Protein AF-A0A6C8YED7-F1 (afdb_monomer_lite)

Sequence (128 aa):
MSNVLITNKLTPESLTASFNPDNNVLFLNVNKSGIGDNTELGRIYLRSDGVKCSVVDTSYYKNAGVCAYSLQNTTVTATCPDTNLAIHYVKSTENEQQNDALMGIITGSWGRVNIDTTCAITVTIPYE

pLDDT: mean 84.47, std 16.22, range [37.53, 97.31]

Organism: NCBI:txid59202

Structure (mmCIF, N/CA/C/O backbone):
data_AF-A0A6C8YED7-F1
#
_entry.id   AF-A0A6C8YED7-F1
#
loop_
_atom_site.group_PDB
_atom_site.id
_atom_site.type_symbol
_atom_site.label_atom_id
_atom_site.label_alt_id
_atom_site.label_comp_id
_atom_site.label_asym_id
_atom_site.label_entity_id
_atom_site.label_seq_id
_atom_site.pdbx_PDB_ins_code
_atom_site.Cartn_x
_atom_site.Cartn_y
_atom_site.Cartn_z
_atom_site.occupancy
_atom_site.B_iso_or_equiv
_atom_site.auth_seq_id
_atom_site.auth_comp_id
_atom_site.auth_asym_id
_atom_site.auth_atom_id
_atom_site.pdbx_PDB_model_num
ATOM 1 N N . MET A 1 1 ? 21.068 -24.452 -44.597 1.00 40.91 1 MET A N 1
ATOM 2 C CA . MET A 1 1 ? 20.696 -23.245 -43.832 1.00 40.91 1 MET A CA 1
ATOM 3 C C . MET A 1 1 ? 19.830 -23.715 -42.680 1.00 40.91 1 MET A C 1
ATOM 5 O O . MET A 1 1 ? 18.754 -24.236 -42.939 1.00 40.91 1 MET A O 1
ATOM 9 N N . SER A 1 2 ? 20.341 -23.679 -41.451 1.00 41.88 2 SER A N 1
ATOM 10 C CA . SER A 1 2 ? 19.588 -24.135 -40.279 1.00 41.88 2 SER A CA 1
ATOM 11 C C . SER A 1 2 ? 18.685 -23.009 -39.790 1.00 41.88 2 SER A C 1
ATOM 13 O O . SER A 1 2 ? 19.169 -21.911 -39.525 1.00 41.88 2 SER A O 1
ATOM 15 N N . ASN A 1 3 ? 17.386 -23.284 -39.683 1.00 43.69 3 ASN A N 1
ATOM 16 C CA . ASN A 1 3 ? 16.428 -22.376 -39.063 1.00 43.69 3 ASN A CA 1
ATOM 17 C C . ASN A 1 3 ? 16.749 -22.266 -37.569 1.00 43.69 3 ASN A C 1
ATOM 19 O O . ASN A 1 3 ? 16.632 -23.243 -36.831 1.00 43.69 3 ASN A O 1
ATOM 23 N N . VAL A 1 4 ? 17.164 -21.079 -37.131 1.00 47.06 4 VAL A N 1
ATOM 24 C CA . VAL A 1 4 ? 17.271 -20.748 -35.709 1.00 47.06 4 VAL A CA 1
ATOM 25 C C . VAL A 1 4 ? 15.857 -20.468 -35.211 1.00 47.06 4 VAL A C 1
ATOM 27 O O . VAL A 1 4 ? 15.272 -19.434 -35.524 1.00 47.06 4 VAL A O 1
ATOM 30 N N . LEU A 1 5 ? 15.288 -21.411 -34.462 1.00 39.25 5 LEU A N 1
ATOM 31 C CA . LEU A 1 5 ? 14.074 -21.170 -33.691 1.00 39.25 5 LEU A CA 1
ATOM 32 C C . LEU A 1 5 ? 14.460 -20.341 -32.459 1.00 39.25 5 LEU A C 1
ATOM 34 O O . LEU A 1 5 ? 15.050 -20.863 -31.516 1.00 39.25 5 LEU A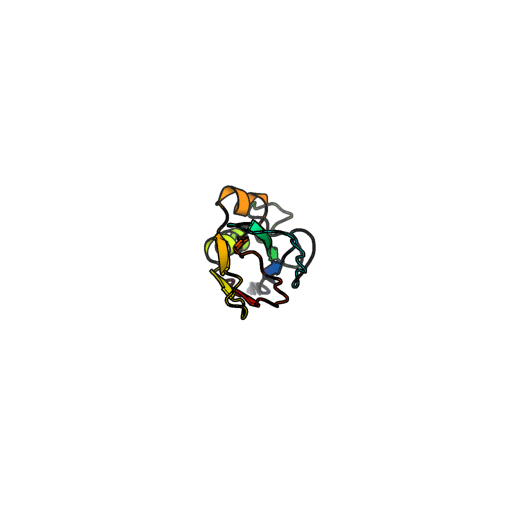 O 1
ATOM 38 N N . ILE A 1 6 ? 14.141 -19.046 -32.465 1.00 50.41 6 ILE A N 1
ATOM 39 C CA . ILE A 1 6 ? 14.201 -18.217 -31.257 1.00 50.41 6 ILE A CA 1
ATOM 40 C C . ILE A 1 6 ? 12.914 -18.475 -30.471 1.00 50.41 6 ILE A C 1
ATOM 42 O O . ILE A 1 6 ? 11.895 -17.820 -30.677 1.00 50.41 6 ILE A O 1
ATOM 46 N N . THR A 1 7 ? 12.930 -19.456 -29.574 1.00 42.00 7 THR A N 1
ATOM 47 C CA . THR A 1 7 ? 11.905 -19.569 -28.530 1.00 42.00 7 THR A CA 1
ATOM 48 C C . THR A 1 7 ? 12.228 -18.577 -27.417 1.00 42.00 7 THR A C 1
ATOM 50 O O . THR A 1 7 ? 12.924 -18.926 -26.466 1.00 42.00 7 THR A O 1
ATOM 53 N N . ASN A 1 8 ? 11.716 -17.347 -27.517 1.00 39.00 8 ASN A N 1
ATOM 54 C CA . ASN A 1 8 ? 11.613 -16.445 -26.367 1.00 39.00 8 ASN A CA 1
ATOM 55 C C . ASN A 1 8 ? 10.541 -17.003 -25.420 1.00 39.00 8 ASN A C 1
ATOM 57 O O . ASN A 1 8 ? 9.376 -16.624 -25.475 1.00 39.00 8 ASN A O 1
ATOM 61 N N . LYS A 1 9 ? 10.921 -17.955 -24.563 1.00 37.53 9 LYS A N 1
ATOM 62 C CA . LYS A 1 9 ? 10.160 -18.231 -23.344 1.00 37.53 9 LYS A CA 1
ATOM 63 C C . LYS A 1 9 ? 10.553 -17.159 -22.334 1.00 37.53 9 LYS A C 1
ATOM 65 O O . LYS A 1 9 ? 11.509 -17.345 -21.589 1.00 37.53 9 LYS A O 1
ATOM 70 N N . LEU A 1 10 ? 9.838 -16.037 -22.346 1.00 45.91 10 LEU A N 1
ATOM 71 C CA . LEU A 1 10 ? 9.790 -15.156 -21.185 1.00 45.91 10 LEU A CA 1
ATOM 72 C C . LEU A 1 10 ? 9.141 -15.984 -20.073 1.00 45.91 10 LEU A C 1
ATOM 74 O O . LEU A 1 10 ? 7.952 -16.292 -20.126 1.00 45.91 10 LEU A O 1
ATOM 78 N N . THR A 1 11 ? 9.941 -16.472 -19.128 1.00 52.28 11 THR A N 1
ATOM 79 C CA . THR A 1 11 ? 9.390 -16.918 -17.849 1.00 52.28 11 THR A CA 1
ATOM 80 C C . THR A 1 11 ? 8.677 -15.711 -17.246 1.00 52.28 11 THR A C 1
ATOM 82 O O . THR A 1 11 ? 9.323 -14.666 -17.165 1.00 52.28 11 THR A O 1
ATOM 85 N N . PRO A 1 12 ? 7.385 -15.808 -16.888 1.00 55.53 12 PRO A N 1
ATOM 86 C CA . PRO A 1 12 ? 6.676 -14.673 -16.318 1.00 55.53 12 PRO A CA 1
ATOM 87 C C . PRO A 1 12 ? 7.424 -14.210 -15.069 1.00 55.53 12 PRO A C 1
ATOM 89 O O . PRO A 1 12 ? 7.700 -15.019 -14.181 1.00 55.53 12 PRO A O 1
ATOM 92 N N . GLU A 1 13 ? 7.806 -12.935 -15.054 1.00 64.06 13 GLU A N 1
ATOM 93 C CA . GLU A 1 13 ? 8.485 -12.321 -13.916 1.00 64.06 13 GLU A CA 1
ATOM 94 C C . GLU A 1 13 ? 7.576 -12.418 -12.688 1.00 64.06 13 GLU A C 1
ATOM 96 O O . GLU A 1 13 ? 6.378 -12.121 -12.746 1.00 64.06 13 GLU A O 1
ATOM 101 N N . SER A 1 14 ? 8.127 -12.873 -11.563 1.00 75.81 14 SER A N 1
ATOM 102 C CA . SER A 1 14 ? 7.348 -13.032 -10.340 1.00 75.81 14 SER A CA 1
ATOM 103 C C . SER A 1 14 ? 7.211 -11.682 -9.651 1.00 75.81 14 SER A C 1
ATOM 105 O O . SER A 1 14 ? 8.039 -11.321 -8.810 1.00 75.81 14 SER A O 1
ATOM 107 N N . LEU A 1 15 ? 6.147 -10.945 -9.965 1.00 87.19 15 LEU A N 1
ATOM 108 C CA . LEU A 1 15 ? 5.804 -9.722 -9.249 1.00 87.19 15 LEU A CA 1
ATOM 109 C C . LEU A 1 15 ? 5.108 -10.033 -7.924 1.00 87.19 15 LEU A C 1
ATOM 111 O O . LEU A 1 15 ? 4.239 -10.900 -7.834 1.00 87.19 15 LEU A O 1
ATOM 115 N N . THR A 1 16 ? 5.488 -9.335 -6.859 1.00 90.62 16 THR A N 1
ATOM 116 C CA . THR 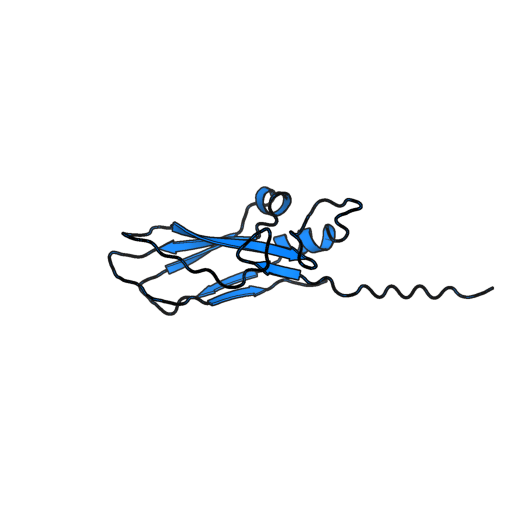A 1 16 ? 4.897 -9.521 -5.528 1.00 90.62 16 THR A CA 1
ATOM 117 C C . THR A 1 16 ? 4.820 -8.195 -4.787 1.00 90.62 16 THR A C 1
ATOM 119 O O . THR A 1 16 ? 5.765 -7.410 -4.804 1.00 90.62 16 THR A O 1
ATOM 122 N N . ALA A 1 17 ? 3.702 -7.953 -4.108 1.00 93.31 17 ALA A N 1
ATOM 123 C CA . ALA A 1 17 ? 3.548 -6.825 -3.199 1.00 93.31 17 ALA A CA 1
ATOM 124 C C . ALA A 1 17 ? 4.023 -7.207 -1.791 1.00 93.31 17 ALA A C 1
ATOM 126 O O . ALA A 1 17 ? 3.750 -8.310 -1.324 1.00 93.31 17 ALA A O 1
ATOM 127 N N . SER A 1 18 ? 4.718 -6.298 -1.112 1.00 94.62 18 SER A N 1
ATOM 128 C CA . SER A 1 18 ? 5.287 -6.532 0.219 1.00 94.62 18 SER A CA 1
ATOM 129 C C . SER A 1 18 ? 5.141 -5.305 1.112 1.00 94.62 18 SER A C 1
ATOM 131 O O . SER A 1 18 ? 5.237 -4.177 0.639 1.00 94.62 18 SER A O 1
ATOM 133 N N . PHE A 1 19 ? 4.997 -5.511 2.420 1.00 95.44 19 PHE A N 1
ATOM 134 C CA . PHE A 1 19 ? 5.079 -4.448 3.426 1.00 95.44 19 PHE A CA 1
ATOM 135 C C . PHE A 1 19 ? 6.518 -4.011 3.747 1.00 95.44 19 PHE A C 1
ATOM 137 O O . PHE A 1 19 ? 6.743 -3.172 4.619 1.00 95.44 19 PHE A O 1
ATOM 144 N N . ASN A 1 20 ? 7.511 -4.588 3.068 1.00 92.81 20 ASN A N 1
ATOM 145 C CA . ASN A 1 20 ? 8.921 -4.273 3.247 1.00 92.81 20 ASN A CA 1
ATOM 146 C C . ASN A 1 20 ? 9.631 -4.157 1.882 1.00 92.81 20 ASN A C 1
ATOM 148 O O . ASN A 1 20 ? 9.400 -4.997 1.006 1.00 92.81 20 ASN A O 1
ATOM 152 N N . PRO A 1 21 ? 10.508 -3.154 1.692 1.00 88.62 21 PRO A N 1
ATOM 153 C CA . PRO A 1 21 ? 11.190 -2.949 0.415 1.00 88.62 21 PRO A CA 1
ATOM 154 C C . PRO A 1 21 ? 12.257 -4.010 0.126 1.00 88.62 21 PRO A C 1
ATOM 156 O O . PRO A 1 21 ? 12.542 -4.280 -1.039 1.00 88.62 21 PRO A O 1
ATOM 159 N N . ASP A 1 22 ? 12.811 -4.650 1.157 1.00 88.31 22 ASP A N 1
ATOM 160 C CA . ASP A 1 22 ? 13.997 -5.506 1.055 1.00 88.31 22 ASP A CA 1
ATOM 161 C C . ASP A 1 22 ? 13.660 -6.995 1.161 1.00 88.31 22 ASP A C 1
ATOM 163 O O . ASP A 1 22 ? 14.304 -7.822 0.516 1.00 88.31 22 ASP A O 1
ATOM 167 N N . ASN A 1 23 ? 12.581 -7.339 1.865 1.00 88.12 23 ASN A N 1
ATOM 168 C CA . ASN A 1 23 ? 12.132 -8.709 2.100 1.00 88.12 23 ASN A CA 1
ATOM 169 C C . ASN A 1 23 ? 10.683 -8.927 1.653 1.00 88.12 23 ASN A C 1
ATOM 171 O O . ASN A 1 23 ? 9.904 -7.983 1.543 1.00 88.12 23 ASN A O 1
ATOM 175 N N . ASN A 1 24 ? 10.301 -10.187 1.429 1.00 88.56 24 ASN A N 1
ATOM 176 C CA . ASN A 1 24 ? 8.909 -10.546 1.166 1.00 88.56 24 ASN A CA 1
ATOM 177 C C . ASN A 1 24 ? 8.131 -10.654 2.488 1.00 88.56 24 ASN A C 1
ATOM 179 O O . ASN A 1 24 ? 8.206 -11.669 3.180 1.00 88.56 24 ASN A O 1
ATOM 183 N N . VAL A 1 25 ? 7.420 -9.588 2.854 1.00 93.19 25 VAL A N 1
ATOM 184 C CA . VAL A 1 25 ? 6.646 -9.483 4.094 1.00 93.19 25 VAL A CA 1
ATOM 185 C C . VAL A 1 25 ? 5.184 -9.260 3.729 1.00 93.19 25 VAL A C 1
ATOM 187 O O . VAL A 1 25 ? 4.806 -8.180 3.289 1.00 93.19 25 VAL A O 1
ATOM 190 N N . LEU A 1 26 ? 4.356 -10.286 3.924 1.00 92.62 26 LEU A N 1
ATOM 191 C CA . LEU A 1 26 ? 2.934 -10.266 3.551 1.00 92.62 26 LEU A CA 1
ATOM 192 C C . LEU A 1 26 ? 2.001 -9.890 4.711 1.00 92.62 26 LEU A C 1
ATOM 194 O O . LEU A 1 26 ? 0.806 -9.701 4.506 1.00 92.62 26 LEU A O 1
ATOM 198 N N . PHE A 1 27 ? 2.543 -9.770 5.923 1.00 93.38 27 PHE A N 1
ATOM 199 C CA . PHE A 1 27 ? 1.794 -9.445 7.133 1.00 93.38 27 PHE A CA 1
ATOM 200 C C . PHE A 1 27 ? 2.489 -8.322 7.890 1.00 93.38 27 PHE A C 1
ATOM 202 O O . PHE A 1 27 ? 3.711 -8.332 8.037 1.00 93.38 27 PHE A O 1
ATOM 209 N N . LEU A 1 28 ? 1.702 -7.380 8.402 1.00 95.31 28 LEU A N 1
ATOM 210 C CA . LEU A 1 28 ? 2.193 -6.253 9.178 1.00 95.31 28 LEU A CA 1
ATOM 211 C C . LEU A 1 28 ? 1.391 -6.138 10.472 1.00 95.31 28 LEU A C 1
ATOM 213 O O . LEU A 1 28 ? 0.175 -5.972 10.438 1.00 95.31 28 LEU A O 1
ATOM 217 N N . ASN A 1 29 ? 2.088 -6.200 11.605 1.00 95.88 29 ASN A N 1
ATOM 218 C CA . ASN A 1 29 ? 1.499 -5.944 12.914 1.00 95.88 29 ASN A CA 1
ATOM 219 C C . ASN A 1 29 ? 1.722 -4.480 13.281 1.00 95.88 29 ASN A C 1
ATOM 221 O O . ASN A 1 29 ? 2.861 -4.010 13.298 1.00 95.88 29 ASN A O 1
ATOM 225 N N . VAL A 1 30 ? 0.642 -3.772 13.602 1.00 94.62 30 VAL A N 1
ATOM 226 C CA . VAL A 1 30 ? 0.683 -2.349 13.937 1.00 94.62 30 VAL A CA 1
ATOM 227 C C . VAL A 1 30 ? 0.100 -2.154 15.327 1.00 94.62 30 VAL A C 1
ATOM 229 O O . VAL A 1 30 ? -1.017 -2.576 15.599 1.00 94.62 30 VAL A O 1
ATOM 232 N N . ASN A 1 31 ? 0.856 -1.497 16.204 1.00 94.81 31 ASN A N 1
ATOM 233 C CA . ASN A 1 31 ? 0.379 -1.083 17.518 1.00 94.81 31 ASN A CA 1
ATOM 234 C C . ASN A 1 31 ? 0.497 0.440 17.624 1.00 94.81 31 ASN A C 1
ATOM 236 O O . ASN A 1 31 ? 1.579 1.004 17.431 1.00 94.81 31 ASN A O 1
ATOM 240 N N . LYS A 1 32 ? -0.630 1.105 17.877 1.00 93.62 32 LYS A N 1
ATOM 241 C CA . LYS A 1 32 ? -0.731 2.556 18.038 1.00 93.62 32 LYS A CA 1
ATOM 242 C C . LYS A 1 32 ? -1.570 2.860 19.272 1.00 93.62 32 LYS A C 1
ATOM 244 O O . LYS A 1 32 ? -2.481 2.119 19.622 1.00 93.62 32 LYS A O 1
ATOM 249 N N . SER A 1 33 ? -1.271 3.987 19.904 1.00 92.88 33 SER A N 1
ATOM 250 C CA . SER A 1 33 ? -1.986 4.487 21.076 1.00 92.88 33 SER A CA 1
ATOM 251 C C . SER A 1 33 ? -2.549 5.877 20.811 1.00 92.88 33 SER A C 1
ATOM 253 O O . SER A 1 33 ? -1.929 6.667 20.100 1.00 92.88 33 SER A O 1
ATOM 255 N N . GLY A 1 34 ? -3.660 6.212 21.466 1.00 93.31 34 GLY A N 1
ATOM 256 C CA . GLY A 1 34 ? -4.313 7.511 21.312 1.00 93.31 34 GLY A CA 1
ATOM 257 C C . GLY A 1 34 ? -5.250 7.560 20.107 1.00 93.31 34 GLY A C 1
ATOM 258 O O . GLY A 1 34 ? -5.615 6.526 19.557 1.00 93.31 34 GLY A O 1
ATOM 259 N N . ILE A 1 35 ? -5.667 8.771 19.739 1.00 95.25 35 ILE A N 1
ATOM 260 C CA . ILE A 1 35 ? -6.513 9.023 18.563 1.00 95.25 35 ILE A CA 1
ATOM 261 C C . ILE A 1 35 ? -5.627 8.991 17.315 1.00 95.25 35 ILE A C 1
ATOM 263 O O . ILE A 1 35 ? -4.526 9.544 17.345 1.00 95.25 35 ILE A O 1
ATOM 267 N N . GLY A 1 36 ? -6.117 8.383 16.236 1.00 95.12 36 GLY A N 1
ATOM 268 C CA . GLY A 1 36 ? -5.474 8.412 14.924 1.00 95.12 36 GL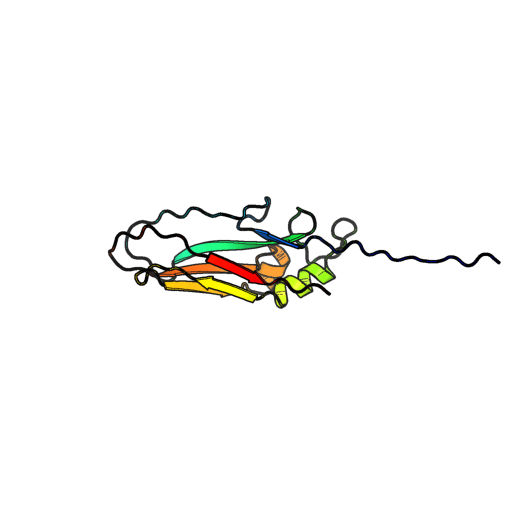Y A CA 1
ATOM 269 C C . GLY A 1 36 ? -6.284 9.233 13.929 1.00 95.12 36 GLY A C 1
ATOM 270 O O . GLY A 1 36 ? -7.497 9.065 13.827 1.00 95.12 36 GLY A O 1
ATOM 271 N N . ASP A 1 37 ? -5.606 10.092 13.176 1.00 96.25 37 ASP A N 1
ATOM 272 C CA . ASP A 1 37 ? -6.165 10.804 12.024 1.00 96.25 37 ASP A CA 1
ATOM 273 C C . ASP A 1 37 ? -5.184 10.682 10.858 1.00 96.25 37 ASP A C 1
ATOM 275 O O . ASP A 1 37 ? -4.031 11.104 10.980 1.00 96.25 37 ASP A O 1
ATOM 279 N N . ASN A 1 38 ? -5.610 10.020 9.776 1.00 95.44 38 ASN A N 1
ATOM 280 C CA . ASN A 1 38 ? -4.810 9.739 8.579 1.00 95.44 38 ASN A CA 1
ATOM 281 C C . ASN A 1 38 ? -3.405 9.208 8.904 1.00 95.44 38 ASN A C 1
ATOM 283 O O . ASN A 1 38 ? -2.415 9.508 8.237 1.00 95.44 38 ASN A O 1
ATOM 287 N N . THR A 1 39 ? -3.309 8.419 9.970 1.00 96.50 39 THR A N 1
ATOM 288 C CA . THR A 1 39 ? -2.040 7.963 10.521 1.00 96.50 39 THR A CA 1
ATOM 289 C C . THR A 1 39 ? -1.500 6.818 9.681 1.00 96.50 39 THR A C 1
ATOM 291 O O . THR A 1 39 ? -2.226 5.870 9.392 1.00 96.50 39 THR A O 1
ATOM 294 N N . GLU A 1 40 ? -0.221 6.881 9.309 1.00 97.00 40 GLU A N 1
ATOM 295 C CA . GLU A 1 40 ? 0.447 5.805 8.576 1.00 97.00 40 GLU A CA 1
ATOM 296 C C . GLU A 1 40 ? 0.448 4.502 9.397 1.00 97.00 40 GLU A C 1
ATOM 298 O O . GLU A 1 40 ? 0.944 4.447 10.532 1.00 97.00 40 GLU A O 1
ATOM 303 N N . LEU A 1 41 ? -0.108 3.451 8.791 1.00 96.38 41 LEU A N 1
ATOM 304 C CA . LEU A 1 41 ? -0.150 2.091 9.321 1.00 96.38 41 LEU A CA 1
ATOM 305 C C . LEU A 1 41 ? 0.867 1.188 8.622 1.00 96.38 41 LEU A C 1
ATOM 307 O O . LEU A 1 41 ? 1.435 0.314 9.267 1.00 96.38 41 LEU A O 1
ATOM 311 N N . GLY A 1 42 ? 1.127 1.405 7.332 1.00 96.19 42 GLY A N 1
ATOM 312 C CA . GLY A 1 42 ? 2.091 0.611 6.580 1.00 96.19 42 GLY A CA 1
ATOM 313 C C . GLY A 1 42 ? 2.335 1.135 5.174 1.00 96.19 42 GLY A C 1
ATOM 314 O O . GLY A 1 42 ? 1.598 1.976 4.668 1.00 96.19 42 GLY A O 1
ATOM 315 N N . ARG A 1 43 ? 3.370 0.604 4.529 1.00 97.19 43 ARG A N 1
ATOM 316 C CA . ARG A 1 43 ? 3.781 0.942 3.162 1.00 97.19 43 ARG A CA 1
ATOM 317 C C . ARG A 1 43 ? 3.780 -0.313 2.314 1.00 97.19 43 ARG A C 1
ATOM 319 O O . ARG A 1 43 ? 4.122 -1.371 2.827 1.00 97.19 43 ARG A O 1
ATOM 326 N N . ILE A 1 44 ? 3.405 -0.202 1.048 1.00 96.56 44 ILE A N 1
ATOM 327 C CA . ILE A 1 44 ? 3.342 -1.331 0.120 1.00 96.56 44 ILE A CA 1
ATOM 328 C C . ILE A 1 44 ? 4.366 -1.101 -0.983 1.00 96.56 44 ILE A C 1
ATOM 330 O O . ILE A 1 44 ? 4.348 -0.064 -1.642 1.00 96.56 44 ILE A O 1
ATOM 334 N N . TYR A 1 45 ? 5.231 -2.082 -1.195 1.00 95.12 45 TYR A N 1
ATOM 335 C CA . TYR A 1 45 ? 6.312 -2.062 -2.168 1.00 95.12 45 TYR A CA 1
ATOM 336 C C . TYR A 1 45 ? 6.104 -3.136 -3.224 1.00 95.12 45 TYR A C 1
ATOM 338 O O . TYR A 1 45 ? 5.678 -4.248 -2.902 1.00 95.12 45 TYR A O 1
ATOM 346 N N . LEU A 1 46 ? 6.463 -2.823 -4.467 1.00 93.00 46 LEU A N 1
ATOM 347 C CA . LEU A 1 46 ? 6.526 -3.806 -5.536 1.00 93.00 46 LEU A CA 1
ATOM 348 C C . LEU A 1 46 ? 7.894 -4.492 -5.532 1.00 93.00 46 LEU A C 1
ATOM 350 O O . LEU A 1 46 ? 8.946 -3.862 -5.397 1.00 93.00 46 LEU A O 1
ATOM 354 N N . ARG A 1 47 ? 7.873 -5.806 -5.711 1.00 90.00 47 ARG A N 1
ATOM 355 C CA . ARG A 1 47 ? 9.051 -6.653 -5.857 1.00 90.00 47 ARG A CA 1
ATOM 356 C C . ARG A 1 47 ? 8.927 -7.469 -7.125 1.00 90.00 47 ARG A C 1
ATOM 358 O O . ARG A 1 47 ? 7.821 -7.818 -7.518 1.00 90.00 47 ARG A O 1
ATOM 365 N N . SER A 1 48 ? 10.065 -7.813 -7.703 1.00 86.69 48 SER A N 1
ATOM 366 C CA . SER A 1 48 ? 10.166 -8.679 -8.872 1.00 86.69 48 SER A CA 1
ATOM 367 C C . SER A 1 48 ? 11.245 -9.708 -8.613 1.00 86.69 48 SER A C 1
ATOM 369 O O . SER A 1 48 ? 12.341 -9.343 -8.197 1.00 86.69 48 SER A O 1
ATOM 371 N N . ASP A 1 49 ? 10.928 -10.985 -8.794 1.00 82.12 49 ASP A N 1
ATOM 372 C CA . ASP A 1 49 ? 11.855 -12.106 -8.585 1.00 82.12 49 ASP A CA 1
ATOM 373 C C . ASP A 1 49 ? 12.577 -12.060 -7.229 1.00 82.12 49 ASP A C 1
ATOM 375 O O . ASP A 1 49 ? 13.749 -12.401 -7.083 1.00 82.12 49 ASP A O 1
ATOM 379 N N . GLY A 1 50 ? 11.856 -11.606 -6.201 1.00 79.12 50 GLY A N 1
ATOM 380 C CA . GLY A 1 50 ? 12.376 -11.536 -4.843 1.00 79.12 50 GLY A CA 1
ATOM 381 C C . GLY A 1 50 ? 13.364 -10.397 -4.589 1.00 79.12 50 GLY A C 1
ATOM 382 O O . GLY A 1 50 ? 13.928 -10.375 -3.499 1.00 79.12 50 GLY A O 1
ATOM 383 N N . VAL A 1 51 ? 13.528 -9.434 -5.498 1.00 83.19 51 VAL A N 1
ATOM 384 C CA . VAL A 1 51 ? 14.272 -8.183 -5.268 1.00 83.19 51 VAL A CA 1
ATOM 385 C C . VAL A 1 51 ? 13.356 -6.961 -5.367 1.00 83.19 51 VAL A C 1
ATOM 387 O O . VAL A 1 51 ? 12.238 -7.048 -5.882 1.00 83.19 51 VAL A O 1
ATOM 390 N N . LYS A 1 52 ? 13.806 -5.816 -4.836 1.00 83.00 52 LYS A N 1
ATOM 391 C CA . LYS A 1 52 ? 13.110 -4.528 -4.991 1.00 83.00 52 LYS A CA 1
ATOM 392 C C . LYS A 1 52 ? 12.906 -4.257 -6.486 1.00 83.00 52 LYS A C 1
ATOM 394 O O . LYS A 1 52 ? 13.861 -4.385 -7.253 1.00 83.00 52 LYS A O 1
ATOM 399 N N . CYS A 1 53 ? 11.685 -3.909 -6.901 1.00 85.56 53 CYS A N 1
ATOM 400 C CA . CYS A 1 53 ? 11.463 -3.504 -8.290 1.00 85.56 53 CYS A CA 1
ATOM 401 C C . CYS A 1 53 ? 12.328 -2.279 -8.600 1.00 85.56 53 CYS A C 1
ATOM 403 O O . CYS A 1 53 ? 12.418 -1.359 -7.793 1.00 85.56 53 CYS A O 1
ATOM 405 N N . SER A 1 54 ? 12.943 -2.247 -9.771 1.00 80.25 54 SER A N 1
ATOM 406 C CA . SER A 1 54 ? 13.619 -1.054 -10.270 1.00 80.25 54 SER A CA 1
ATOM 407 C C . SER A 1 54 ? 12.902 -0.615 -11.527 1.00 80.25 54 SER A C 1
ATOM 409 O O . SER A 1 54 ? 12.565 -1.453 -12.351 1.00 80.25 54 SER A O 1
ATOM 411 N N . VAL A 1 55 ? 12.683 0.685 -11.682 1.00 75.25 55 VAL A N 1
ATOM 412 C CA . VAL A 1 55 ? 12.194 1.284 -12.937 1.00 75.25 55 VAL A CA 1
ATOM 413 C C . VAL A 1 55 ? 13.339 1.742 -13.843 1.00 75.25 55 VAL A C 1
ATOM 415 O O . VAL A 1 55 ? 13.102 2.249 -14.936 1.00 75.25 55 VAL A O 1
ATOM 418 N N . VAL A 1 56 ? 14.584 1.629 -13.370 1.00 71.69 56 VAL A N 1
ATOM 419 C CA . VAL A 1 56 ? 15.775 2.017 -14.122 1.00 71.69 56 VAL A CA 1
ATOM 420 C C . VAL A 1 56 ? 16.349 0.771 -14.770 1.00 71.69 56 VAL A C 1
ATOM 422 O O . VAL A 1 56 ? 16.794 -0.145 -14.072 1.00 71.69 56 VAL A O 1
ATOM 425 N N . ASP A 1 57 ? 16.348 0.766 -16.101 1.00 58.94 57 ASP A N 1
ATOM 426 C CA . ASP A 1 57 ? 16.965 -0.288 -16.895 1.00 58.94 57 ASP A CA 1
ATOM 427 C C . ASP A 1 57 ? 18.487 -0.205 -16.742 1.00 58.94 57 ASP A C 1
ATOM 429 O O . ASP A 1 57 ? 19.140 0.771 -17.120 1.00 58.94 57 ASP A O 1
ATOM 433 N N . THR A 1 58 ? 19.056 -1.228 -16.117 1.00 60.22 58 THR A N 1
ATOM 434 C CA . THR A 1 58 ? 20.502 -1.436 -16.044 1.00 60.22 58 THR A CA 1
ATOM 435 C C . THR A 1 58 ? 20.764 -2.912 -16.302 1.00 60.22 58 THR A C 1
ATOM 437 O O . THR A 1 58 ? 19.869 -3.740 -16.152 1.00 60.22 58 THR A O 1
ATOM 440 N N . SER A 1 59 ? 22.009 -3.293 -16.591 1.00 55.16 59 SER A N 1
ATOM 441 C CA . SER A 1 59 ? 22.383 -4.708 -16.760 1.00 55.16 59 SER A CA 1
ATOM 442 C C . SER A 1 59 ? 22.001 -5.611 -15.571 1.00 55.16 59 SER A C 1
ATOM 444 O O . SER A 1 59 ? 21.939 -6.831 -15.731 1.00 55.16 59 SER A O 1
ATOM 446 N N . TYR A 1 60 ? 21.734 -5.018 -14.402 1.00 54.09 60 TYR A N 1
ATOM 447 C CA . TYR A 1 60 ? 21.291 -5.677 -13.178 1.00 54.09 60 TYR A CA 1
ATOM 448 C C . TYR A 1 60 ? 19.755 -5.754 -13.026 1.00 54.09 60 TYR A C 1
ATOM 450 O O . TYR A 1 60 ? 19.259 -6.693 -12.409 1.00 54.09 60 TYR A O 1
ATOM 458 N N . TYR A 1 61 ? 18.996 -4.827 -13.620 1.00 60.12 61 TYR 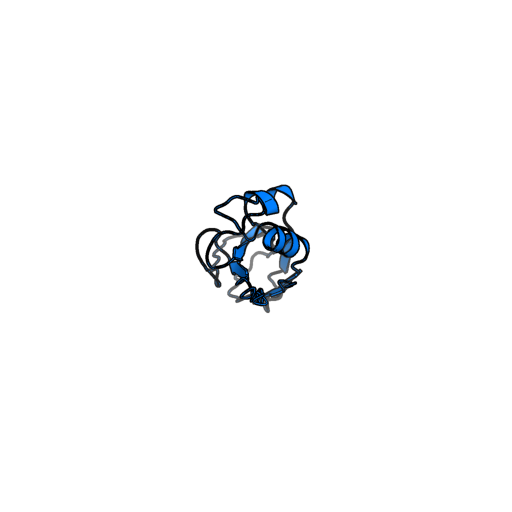A N 1
ATOM 459 C CA . TYR A 1 61 ? 17.535 -4.723 -13.503 1.00 60.12 61 TYR A CA 1
ATOM 460 C C . TYR A 1 61 ? 16.871 -4.892 -14.874 1.00 60.12 61 TYR A C 1
ATOM 462 O O . TYR A 1 61 ? 16.581 -3.919 -15.564 1.00 60.12 61 TYR A O 1
ATOM 470 N N . LYS A 1 62 ? 16.644 -6.146 -15.277 1.00 61.19 62 LYS A N 1
ATOM 471 C CA . LYS A 1 62 ? 16.092 -6.503 -16.602 1.00 61.19 62 LYS A CA 1
ATOM 472 C C . LYS A 1 62 ? 14.588 -6.232 -16.763 1.00 61.19 62 LYS A C 1
ATOM 474 O O . LYS A 1 62 ? 14.059 -6.366 -17.859 1.00 61.19 62 LYS A O 1
ATOM 479 N N . ASN A 1 63 ? 13.930 -5.854 -15.677 1.00 68.12 63 ASN A N 1
ATOM 480 C CA . ASN A 1 63 ? 12.484 -5.794 -15.485 1.00 68.12 63 ASN A CA 1
ATOM 481 C C . ASN A 1 63 ? 11.940 -4.357 -15.395 1.00 68.12 63 ASN A C 1
ATOM 483 O O . ASN A 1 63 ? 10.817 -4.133 -14.944 1.00 68.12 63 ASN A O 1
ATOM 487 N N . ALA A 1 64 ? 12.734 -3.361 -15.800 1.00 75.06 64 ALA A N 1
ATOM 488 C CA . ALA A 1 64 ? 12.404 -1.948 -15.624 1.00 75.06 64 ALA A CA 1
ATOM 489 C C . ALA A 1 64 ? 11.055 -1.542 -16.237 1.00 75.06 64 ALA A C 1
ATOM 491 O O . ALA A 1 64 ? 10.278 -0.829 -15.597 1.00 75.06 64 ALA A O 1
ATOM 492 N N . GLY A 1 65 ? 10.748 -2.047 -17.437 1.00 78.81 65 GLY A N 1
ATOM 493 C CA . GLY A 1 65 ? 9.471 -1.794 -18.110 1.00 78.81 65 GLY A CA 1
ATOM 494 C C . GLY A 1 65 ? 8.277 -2.365 -17.342 1.00 78.81 65 GLY A C 1
ATOM 495 O O . GLY A 1 65 ? 7.333 -1.636 -17.040 1.00 78.81 65 GLY A O 1
ATOM 496 N N . VAL A 1 66 ? 8.362 -3.636 -16.942 1.00 82.25 66 VAL A N 1
ATOM 497 C CA . VAL A 1 66 ? 7.302 -4.338 -16.202 1.00 82.25 66 VAL A CA 1
ATOM 498 C C . VAL A 1 66 ? 7.087 -3.714 -14.820 1.00 82.25 66 VAL A C 1
ATOM 500 O O . VAL A 1 66 ? 5.944 -3.499 -14.411 1.00 82.25 66 VAL A O 1
ATOM 503 N N . CYS A 1 67 ? 8.161 -3.349 -14.114 1.00 86.44 67 CYS A N 1
ATOM 504 C CA . CYS A 1 67 ? 8.090 -2.635 -12.839 1.00 86.44 67 CYS A CA 1
ATOM 505 C C . CYS A 1 67 ? 7.405 -1.273 -12.982 1.00 86.44 67 CYS A C 1
ATOM 507 O O . CYS A 1 67 ? 6.496 -0.965 -12.211 1.00 86.44 67 CYS A O 1
ATOM 509 N N . ALA A 1 68 ? 7.815 -0.464 -13.965 1.00 85.12 68 ALA A N 1
ATOM 510 C CA . ALA A 1 68 ? 7.233 0.855 -14.199 1.00 85.12 68 ALA A CA 1
ATOM 511 C C . ALA A 1 68 ? 5.739 0.755 -14.537 1.00 85.12 68 ALA A C 1
ATOM 513 O O . ALA A 1 68 ? 4.917 1.435 -13.918 1.00 85.12 68 ALA A O 1
ATOM 514 N N . TYR A 1 69 ? 5.375 -0.149 -15.451 1.00 85.56 69 TYR A N 1
ATOM 515 C CA . TYR A 1 69 ? 3.984 -0.402 -15.813 1.00 85.56 69 TYR A CA 1
ATOM 516 C C . TYR A 1 69 ? 3.154 -0.857 -14.606 1.00 85.56 69 TYR A C 1
ATOM 518 O O . TYR A 1 69 ? 2.089 -0.301 -14.324 1.00 85.56 69 TYR A O 1
ATOM 526 N N . SER A 1 70 ? 3.656 -1.830 -13.847 1.00 89.44 70 SER A N 1
ATOM 527 C CA . SER A 1 70 ? 2.947 -2.404 -12.703 1.00 89.44 70 SER A CA 1
ATOM 528 C C . SER A 1 70 ? 2.751 -1.392 -11.577 1.00 89.44 70 SER A C 1
ATOM 530 O O . SER A 1 70 ? 1.658 -1.304 -11.018 1.00 89.44 70 SER A O 1
ATOM 532 N N . LEU A 1 71 ? 3.760 -0.573 -11.264 1.00 89.25 71 LEU A N 1
ATOM 533 C CA . LEU A 1 71 ? 3.654 0.488 -10.253 1.00 89.25 71 LEU A CA 1
ATOM 534 C C . LEU A 1 71 ? 2.571 1.515 -10.606 1.00 89.25 71 LEU A C 1
ATOM 536 O O . LEU A 1 71 ? 1.835 1.980 -9.729 1.00 89.25 71 LEU A O 1
ATOM 540 N N . GLN A 1 72 ? 2.431 1.843 -11.890 1.00 86.38 72 GLN A N 1
ATOM 541 C CA . GLN A 1 72 ? 1.427 2.798 -12.346 1.00 86.38 72 GLN A CA 1
ATOM 542 C C . GLN A 1 72 ? 0.017 2.203 -12.390 1.00 86.38 72 GLN A C 1
ATOM 544 O O . GLN A 1 72 ? -0.941 2.923 -12.098 1.00 86.38 72 GLN A O 1
ATOM 549 N N . ASN A 1 73 ? -0.119 0.913 -12.700 1.00 87.94 73 ASN A N 1
ATOM 550 C CA . ASN A 1 73 ? -1.413 0.293 -13.000 1.00 87.94 73 ASN A CA 1
ATOM 551 C C . ASN A 1 73 ? -1.940 -0.651 -11.909 1.00 87.94 73 ASN A C 1
ATOM 553 O O . ASN A 1 73 ? -3.052 -1.165 -12.023 1.00 87.94 73 ASN A O 1
ATOM 557 N N . THR A 1 74 ? -1.190 -0.867 -10.827 1.00 89.94 74 THR A N 1
ATOM 558 C CA . THR A 1 74 ? -1.687 -1.666 -9.705 1.00 89.94 74 THR A CA 1
ATOM 559 C C . THR A 1 74 ? -2.838 -0.963 -8.994 1.00 89.94 74 THR A C 1
ATOM 561 O O . THR A 1 74 ? -2.786 0.231 -8.695 1.00 89.94 74 THR A O 1
ATOM 564 N N . THR A 1 75 ? -3.861 -1.746 -8.662 1.00 92.25 75 THR A N 1
ATOM 565 C CA . THR A 1 75 ? -4.944 -1.325 -7.776 1.00 92.25 75 THR A CA 1
ATOM 566 C C . THR A 1 75 ? -4.764 -1.948 -6.396 1.00 92.25 75 THR A C 1
ATOM 568 O O . THR A 1 75 ? -4.528 -3.152 -6.278 1.00 92.25 75 THR A O 1
ATOM 571 N N . VAL A 1 76 ? -4.902 -1.140 -5.345 1.00 94.50 76 VAL A N 1
ATOM 572 C CA . VAL A 1 76 ? -4.873 -1.597 -3.952 1.00 94.50 76 VAL A CA 1
ATOM 573 C C . VAL A 1 76 ? -6.219 -1.305 -3.311 1.00 94.50 76 VAL A C 1
ATOM 575 O O . VAL A 1 76 ? -6.729 -0.189 -3.393 1.00 94.50 76 VAL A O 1
ATOM 578 N N . THR A 1 77 ? -6.782 -2.310 -2.651 1.00 93.94 77 THR A N 1
ATOM 579 C CA . THR A 1 77 ? -7.978 -2.166 -1.820 1.00 93.94 77 THR A CA 1
ATOM 580 C C . THR A 1 77 ? -7.669 -2.631 -0.409 1.00 93.94 77 THR A C 1
ATOM 582 O O . THR A 1 77 ? -6.850 -3.525 -0.194 1.00 93.94 77 THR A O 1
ATOM 585 N N . ALA A 1 78 ? -8.290 -1.976 0.561 1.00 92.81 78 ALA A N 1
ATOM 586 C CA . ALA A 1 78 ? -7.953 -2.115 1.961 1.00 92.81 78 ALA A CA 1
ATOM 587 C C . ALA A 1 78 ? -9.265 -2.130 2.756 1.00 92.81 78 ALA A C 1
ATOM 589 O O . ALA A 1 78 ? -10.030 -1.169 2.694 1.00 92.81 78 ALA A O 1
ATOM 590 N N . THR A 1 79 ? -9.559 -3.229 3.450 1.00 92.88 79 THR A N 1
ATOM 591 C CA . THR A 1 79 ? -10.826 -3.419 4.176 1.00 92.88 79 THR A CA 1
ATOM 592 C C . THR A 1 79 ? -10.586 -3.928 5.592 1.00 92.88 79 THR A C 1
ATOM 594 O O . THR A 1 79 ? -9.928 -4.952 5.772 1.00 92.88 79 THR A O 1
ATOM 597 N N . CYS A 1 80 ? -11.147 -3.245 6.591 1.00 94.06 80 CYS A N 1
ATOM 598 C CA . CYS A 1 80 ? -11.174 -3.698 7.982 1.00 94.06 80 CYS A CA 1
ATOM 599 C C . CYS A 1 80 ? -12.606 -4.082 8.374 1.00 94.06 80 CYS A C 1
ATOM 601 O O . CYS A 1 80 ? -13.543 -3.399 7.959 1.00 94.06 80 CYS A O 1
ATOM 603 N N . PRO A 1 81 ? -12.799 -5.134 9.186 1.00 94.25 81 PRO A N 1
ATOM 604 C CA . PRO A 1 81 ? -14.118 -5.489 9.698 1.00 94.25 81 PRO A CA 1
ATOM 605 C C . PRO A 1 81 ? -14.576 -4.577 10.848 1.00 94.25 81 PRO A C 1
ATOM 607 O O . PRO A 1 81 ? -15.775 -4.474 11.095 1.00 94.25 81 PRO A O 1
ATOM 610 N N . ASP A 1 82 ? -13.650 -3.925 11.560 1.00 94.44 82 ASP A N 1
ATOM 611 C CA . ASP A 1 82 ? -13.991 -3.027 12.667 1.00 94.44 82 ASP A CA 1
ATOM 612 C C . ASP A 1 82 ? -14.454 -1.660 12.149 1.00 94.44 82 ASP A C 1
ATOM 614 O O . ASP A 1 82 ? -13.696 -0.929 11.512 1.00 94.44 82 ASP A O 1
ATOM 618 N N . THR A 1 83 ? -15.697 -1.293 12.457 1.00 93.50 83 THR A N 1
ATOM 619 C CA . THR A 1 83 ? -16.306 -0.027 12.025 1.00 93.50 83 THR A CA 1
ATOM 620 C C . THR A 1 83 ? -15.713 1.206 12.707 1.00 93.50 83 THR A C 1
ATOM 622 O O . THR A 1 83 ? -15.973 2.323 12.268 1.00 93.50 83 THR A O 1
ATOM 625 N N . ASN A 1 84 ? -14.948 1.034 13.788 1.00 95.12 84 ASN A N 1
ATOM 626 C CA . ASN A 1 84 ? -14.268 2.128 14.481 1.00 95.12 84 ASN A CA 1
ATOM 627 C C . ASN A 1 84 ? -12.917 2.492 13.852 1.00 95.12 84 ASN A C 1
ATOM 629 O O . ASN A 1 84 ? -12.304 3.478 14.269 1.00 95.12 84 ASN A O 1
ATOM 633 N N . LEU A 1 85 ? -12.457 1.707 12.874 1.00 95.75 85 LEU A N 1
ATOM 634 C CA . LEU A 1 85 ? -11.236 1.946 12.122 1.00 95.75 85 LEU A CA 1
ATOM 635 C C . LEU A 1 85 ? -11.579 2.203 10.653 1.00 95.75 85 LEU A C 1
ATOM 637 O O . LEU A 1 85 ? -11.937 1.291 9.909 1.00 95.75 85 LEU A O 1
ATOM 641 N N . ALA A 1 86 ? -11.412 3.447 10.215 1.00 95.62 86 ALA A N 1
ATOM 642 C CA . ALA A 1 86 ? -11.396 3.762 8.794 1.00 95.62 86 ALA A CA 1
ATOM 643 C C . ALA A 1 86 ? -9.975 3.559 8.265 1.00 95.62 86 ALA A C 1
ATOM 645 O O . ALA A 1 86 ? -9.031 4.082 8.855 1.00 95.62 86 ALA A O 1
ATOM 646 N N . ILE A 1 87 ? -9.819 2.828 7.161 1.00 95.75 87 ILE A N 1
ATOM 647 C CA . ILE A 1 87 ? -8.536 2.689 6.466 1.00 95.75 87 ILE A CA 1
ATOM 648 C C . ILE A 1 87 ? -8.635 3.153 5.027 1.00 95.75 87 ILE A C 1
ATOM 650 O O . ILE A 1 87 ? -9.650 2.965 4.355 1.00 95.75 87 ILE A O 1
ATOM 654 N N . HIS A 1 88 ? -7.542 3.734 4.552 1.00 95.12 88 HIS A N 1
ATOM 655 C CA . HIS A 1 88 ? -7.429 4.258 3.206 1.00 95.12 88 HIS A CA 1
ATOM 656 C C . HIS A 1 88 ? -6.080 3.880 2.609 1.00 95.12 88 HIS A C 1
ATOM 658 O O . HIS A 1 88 ? -5.073 3.766 3.305 1.00 95.12 88 HIS A O 1
ATOM 664 N N . TYR A 1 89 ? -6.072 3.690 1.296 1.00 95.62 89 TYR A N 1
ATOM 665 C CA . TYR A 1 89 ? -4.848 3.572 0.525 1.00 95.62 89 TYR A CA 1
ATOM 666 C C . TYR A 1 89 ? -4.574 4.900 -0.174 1.00 95.62 89 TYR A C 1
ATOM 668 O O . TYR A 1 89 ? -5.437 5.437 -0.871 1.00 95.62 89 TYR A O 1
ATOM 676 N N . VAL A 1 90 ? -3.361 5.408 0.004 1.00 95.38 90 VAL A N 1
ATOM 677 C CA . VAL A 1 90 ? -2.853 6.595 -0.675 1.00 95.38 90 VAL A CA 1
ATOM 678 C C . VAL A 1 90 ? -1.795 6.137 -1.664 1.00 95.38 90 VAL A C 1
ATOM 680 O O . VAL A 1 90 ? -0.750 5.614 -1.273 1.00 95.38 90 VAL A O 1
ATOM 683 N N . LYS A 1 91 ? -2.077 6.313 -2.956 1.00 94.94 91 LYS A N 1
ATOM 684 C CA . LYS A 1 91 ? -1.128 5.987 -4.021 1.00 94.94 91 LYS A CA 1
ATOM 685 C C . LYS A 1 91 ? 0.096 6.891 -3.917 1.00 94.94 91 LYS A C 1
ATOM 687 O O . LYS A 1 91 ? -0.044 8.097 -3.719 1.00 94.94 91 LYS A O 1
ATOM 692 N N . SER A 1 92 ? 1.277 6.304 -4.070 1.00 94.50 92 SER A N 1
ATOM 693 C CA . SER A 1 92 ? 2.524 7.061 -4.087 1.00 94.50 92 SER A CA 1
ATOM 694 C C . SER A 1 92 ? 2.655 7.938 -5.320 1.00 94.50 92 SER A C 1
ATOM 696 O O . SER A 1 92 ? 2.080 7.668 -6.377 1.00 94.50 92 SER A O 1
ATOM 698 N N . THR A 1 93 ? 3.452 8.989 -5.173 1.00 92.75 93 THR A N 1
ATOM 699 C CA . THR A 1 93 ? 3.866 9.830 -6.292 1.00 92.75 93 THR A CA 1
ATOM 700 C C . THR A 1 93 ? 4.733 9.037 -7.264 1.00 92.75 93 THR A C 1
ATOM 702 O O . THR A 1 93 ? 5.375 8.053 -6.894 1.00 92.75 93 THR A O 1
ATOM 705 N N . GLU A 1 94 ? 4.804 9.496 -8.512 1.00 87.94 94 GLU A N 1
ATOM 706 C CA . GLU A 1 94 ? 5.658 8.875 -9.525 1.00 87.94 94 GLU A CA 1
ATOM 707 C C . GLU A 1 94 ? 7.124 8.797 -9.063 1.00 87.94 94 GLU A C 1
ATOM 709 O O . GLU A 1 94 ? 7.768 7.766 -9.216 1.00 87.94 94 GLU A O 1
ATOM 714 N N . ASN A 1 95 ? 7.634 9.837 -8.397 1.00 88.56 95 ASN A N 1
ATOM 715 C CA . ASN A 1 95 ? 9.010 9.854 -7.902 1.00 88.56 95 ASN A CA 1
ATOM 716 C C . ASN A 1 95 ? 9.275 8.794 -6.812 1.00 88.56 95 ASN A C 1
ATOM 718 O O . ASN A 1 95 ? 10.325 8.155 -6.809 1.00 88.56 95 ASN A O 1
ATOM 722 N N . GLU A 1 96 ? 8.336 8.580 -5.889 1.00 89.94 96 GLU A N 1
ATOM 723 C CA . GLU A 1 96 ? 8.446 7.528 -4.865 1.00 89.94 96 GLU A CA 1
ATOM 724 C C . GLU A 1 96 ? 8.325 6.128 -5.479 1.00 89.94 96 GLU A C 1
ATOM 726 O O . GLU A 1 96 ? 9.059 5.213 -5.108 1.00 89.94 96 GLU A O 1
ATOM 731 N N . GLN A 1 97 ? 7.440 5.957 -6.463 1.00 88.62 97 GLN A N 1
ATOM 732 C CA . GLN A 1 97 ? 7.331 4.708 -7.214 1.00 88.62 97 GLN A CA 1
ATOM 733 C C . GLN A 1 97 ? 8.655 4.375 -7.910 1.00 88.62 97 GLN A C 1
ATOM 735 O O . GLN A 1 97 ? 9.140 3.250 -7.806 1.00 88.62 97 GLN A O 1
ATOM 740 N N . GLN A 1 98 ? 9.268 5.357 -8.570 1.00 84.25 98 GLN A N 1
ATOM 741 C CA . GLN A 1 98 ? 10.493 5.165 -9.337 1.00 84.25 98 GLN A CA 1
ATOM 742 C C . GLN A 1 98 ? 11.722 4.894 -8.453 1.00 84.25 98 GLN A C 1
ATOM 744 O O . GLN A 1 98 ? 12.488 3.971 -8.723 1.00 84.25 98 GLN A O 1
ATOM 749 N N . ASN A 1 99 ? 11.909 5.654 -7.373 1.00 84.69 99 ASN A N 1
ATOM 750 C CA . ASN A 1 99 ? 13.098 5.510 -6.523 1.00 84.69 99 ASN A CA 1
ATOM 751 C C . ASN A 1 99 ? 12.967 4.368 -5.508 1.00 84.69 99 ASN A C 1
ATOM 753 O O . ASN A 1 99 ? 13.940 3.668 -5.196 1.00 84.69 99 ASN A O 1
ATOM 757 N N . ASP A 1 100 ? 11.754 4.170 -4.990 1.00 87.62 100 ASP A N 1
ATOM 758 C CA . ASP A 1 100 ? 11.517 3.299 -3.847 1.00 87.62 100 ASP A CA 1
ATOM 759 C C . ASP A 1 100 ? 10.736 2.034 -4.159 1.00 87.62 100 ASP A C 1
ATOM 761 O O . ASP A 1 100 ? 10.585 1.197 -3.269 1.00 87.62 100 ASP A O 1
ATOM 765 N N . ALA A 1 101 ? 10.278 1.857 -5.401 1.00 90.81 101 ALA A N 1
ATOM 766 C CA . ALA A 1 101 ? 9.288 0.836 -5.742 1.00 90.81 101 ALA A CA 1
ATOM 767 C C . ALA A 1 101 ? 8.049 0.916 -4.835 1.00 90.81 101 ALA A C 1
ATOM 769 O O . ALA A 1 101 ? 7.358 -0.083 -4.621 1.00 90.81 101 ALA A O 1
ATOM 770 N N . LEU A 1 102 ? 7.797 2.091 -4.248 1.00 94.38 102 LEU A N 1
ATOM 771 C CA . LEU A 1 102 ? 6.736 2.300 -3.284 1.00 94.38 102 LEU A CA 1
ATOM 772 C C . LEU A 1 102 ? 5.433 2.466 -4.054 1.00 94.38 102 LEU A C 1
ATOM 774 O O . LEU A 1 102 ? 5.239 3.447 -4.758 1.00 94.38 102 LEU A O 1
ATOM 778 N N . MET A 1 103 ? 4.531 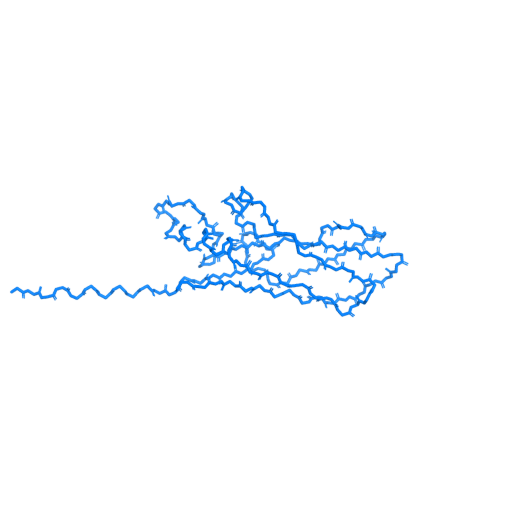1.504 -3.917 1.00 94.12 103 MET A N 1
ATOM 779 C CA . MET A 1 103 ? 3.218 1.543 -4.551 1.00 94.12 103 MET A CA 1
ATOM 780 C C . MET A 1 103 ? 2.331 2.575 -3.860 1.00 94.12 103 MET A C 1
ATOM 782 O O . MET A 1 103 ? 1.585 3.302 -4.516 1.00 94.12 103 MET A O 1
ATOM 786 N N . GLY A 1 104 ? 2.384 2.625 -2.532 1.00 95.56 104 GLY A N 1
ATOM 787 C CA . GLY A 1 104 ? 1.606 3.557 -1.732 1.00 95.56 104 GLY A CA 1
ATOM 788 C C . GLY A 1 104 ? 1.608 3.213 -0.253 1.00 95.56 104 GLY A C 1
ATOM 789 O O . GLY A 1 104 ? 2.310 2.309 0.206 1.00 95.56 104 GLY A O 1
ATOM 790 N N . ILE A 1 105 ? 0.795 3.954 0.486 1.00 97.12 105 ILE A N 1
ATOM 791 C CA . ILE A 1 105 ? 0.746 3.935 1.942 1.00 97.12 105 ILE A CA 1
ATOM 792 C C . ILE A 1 105 ? -0.670 3.567 2.380 1.00 97.12 105 ILE A C 1
ATOM 794 O O . ILE A 1 105 ? -1.651 4.050 1.816 1.00 97.12 105 ILE A O 1
ATOM 798 N N . ILE A 1 106 ? -0.779 2.709 3.390 1.00 97.31 106 ILE A N 1
ATOM 799 C CA . ILE A 1 106 ? -2.023 2.463 4.112 1.00 97.31 106 ILE A CA 1
ATOM 800 C C . ILE A 1 106 ? -2.070 3.415 5.299 1.00 97.31 106 ILE A C 1
ATOM 802 O O . ILE A 1 106 ? -1.189 3.393 6.164 1.00 97.31 106 ILE A O 1
ATOM 806 N N . THR A 1 107 ? -3.106 4.239 5.342 1.00 97.25 107 THR A N 1
ATOM 807 C CA . THR A 1 107 ? -3.403 5.131 6.460 1.00 97.25 107 THR A CA 1
ATOM 808 C C . THR A 1 107 ? -4.670 4.679 7.169 1.00 97.25 107 THR A C 1
ATOM 810 O O . THR A 1 107 ? -5.505 3.976 6.595 1.00 97.25 107 THR A O 1
ATOM 813 N N . GLY A 1 108 ? -4.818 5.074 8.431 1.00 96.31 108 GLY A N 1
ATOM 814 C CA . GLY A 1 108 ? -6.044 4.845 9.177 1.00 96.31 108 GLY A CA 1
ATOM 815 C C . GLY A 1 108 ? -6.406 5.977 10.126 1.00 96.31 108 GLY A C 1
ATOM 816 O O . GLY A 1 108 ? -5.548 6.750 10.558 1.00 96.31 108 GLY A O 1
ATOM 817 N N . SER A 1 109 ? -7.692 6.037 10.455 1.00 96.69 109 SER A N 1
ATOM 818 C CA . SER A 1 109 ? -8.281 6.992 11.390 1.00 96.69 109 SER A CA 1
ATOM 819 C C . SER A 1 109 ? -9.177 6.259 12.386 1.00 96.69 109 SER A C 1
ATOM 821 O O . SER A 1 109 ? -9.971 5.400 11.997 1.00 96.69 109 SER A O 1
ATOM 823 N N . TRP A 1 110 ? -9.051 6.595 13.671 1.00 96.62 110 TRP A N 1
ATOM 824 C CA . TRP A 1 110 ? -9.800 5.972 14.765 1.00 96.62 110 TRP A CA 1
ATOM 825 C C . TRP A 1 110 ? -9.957 6.918 15.962 1.00 96.62 110 TRP A C 1
ATOM 827 O O . TRP A 1 110 ? -9.134 7.801 16.209 1.00 96.62 110 TRP A O 1
ATOM 837 N N . GLY A 1 111 ? -11.033 6.718 16.727 1.00 95.44 111 GLY A N 1
ATOM 838 C CA . GLY A 1 111 ? -11.346 7.493 17.931 1.00 95.44 111 GLY A CA 1
ATOM 839 C C . GLY A 1 111 ? -10.670 6.976 19.208 1.00 95.44 111 GLY A C 1
ATOM 840 O O . GLY A 1 111 ? -9.741 6.177 19.179 1.00 95.44 111 GLY A O 1
ATOM 841 N N . ARG A 1 112 ? -11.162 7.412 20.377 1.00 91.69 112 ARG A N 1
ATOM 842 C CA . ARG A 1 112 ? -10.700 6.928 21.695 1.00 91.69 112 ARG A CA 1
ATOM 843 C C . ARG A 1 112 ? -11.332 5.582 22.056 1.00 91.69 112 ARG A C 1
ATOM 845 O O . ARG A 1 112 ? -12.102 5.493 23.009 1.00 91.69 112 ARG A O 1
ATOM 852 N N . VAL A 1 113 ? -11.027 4.555 21.279 1.00 92.12 113 VAL A N 1
ATOM 853 C CA . VAL A 1 113 ? -11.501 3.188 21.501 1.00 92.12 113 VAL A CA 1
ATOM 854 C C . VAL A 1 113 ? -10.356 2.205 21.304 1.00 92.12 113 VAL A C 1
ATOM 856 O O . VAL A 1 113 ? -9.441 2.459 20.523 1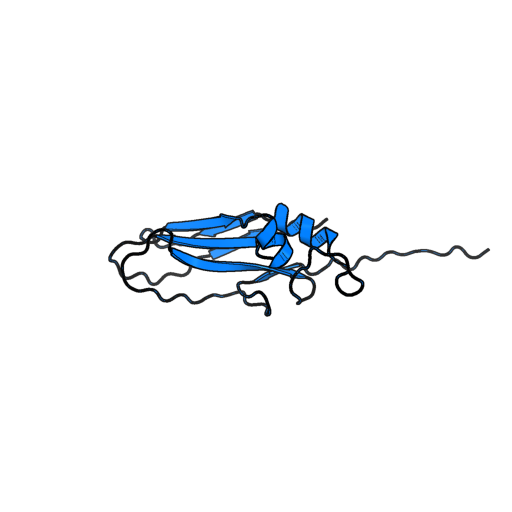.00 92.12 113 VAL A O 1
ATOM 859 N N . ASN A 1 114 ? -10.401 1.091 22.031 1.00 91.06 114 ASN A N 1
ATOM 860 C CA . ASN A 1 114 ? -9.463 -0.002 21.810 1.00 91.06 114 ASN A CA 1
ATOM 861 C C . ASN A 1 114 ? -9.937 -0.798 20.596 1.00 91.06 114 ASN A C 1
ATOM 863 O O . ASN A 1 114 ? -11.087 -1.233 20.568 1.00 91.06 114 ASN A O 1
ATOM 867 N N . ILE A 1 115 ? -9.051 -0.977 19.621 1.00 92.69 115 ILE A N 1
ATOM 868 C CA . ILE A 1 115 ? -9.326 -1.699 18.381 1.00 92.69 115 ILE A CA 1
ATOM 869 C C . ILE A 1 115 ? -8.314 -2.831 18.291 1.00 92.69 115 ILE A C 1
ATOM 871 O O . ILE A 1 115 ? -7.109 -2.586 18.252 1.00 92.69 115 ILE A O 1
ATOM 875 N N . ASP A 1 116 ? -8.817 -4.059 18.268 1.00 94.69 116 ASP A N 1
ATOM 876 C CA . ASP A 1 116 ? -8.044 -5.262 17.981 1.00 94.69 116 ASP A CA 1
ATOM 877 C C . ASP A 1 116 ? -8.693 -5.930 16.770 1.00 94.69 116 ASP A C 1
ATOM 879 O O . ASP A 1 116 ? -9.759 -6.540 16.864 1.00 94.69 116 ASP A O 1
ATOM 883 N N . THR A 1 117 ? -8.120 -5.685 15.594 1.00 94.44 117 THR A N 1
ATOM 884 C CA . THR A 1 117 ? -8.725 -6.077 14.324 1.00 94.44 117 THR A CA 1
ATOM 885 C C . THR A 1 117 ? -7.669 -6.470 13.306 1.00 94.44 117 THR A C 1
ATOM 887 O O . THR A 1 117 ? -6.539 -5.986 13.326 1.00 94.44 117 THR A O 1
ATOM 890 N N . THR A 1 118 ? -8.053 -7.350 12.385 1.00 95.88 118 THR A N 1
ATOM 891 C CA . THR A 1 118 ? -7.234 -7.728 11.233 1.00 95.88 118 THR A CA 1
ATOM 892 C C . THR A 1 118 ? -7.883 -7.183 9.974 1.00 95.88 118 THR A C 1
ATOM 894 O O . THR A 1 118 ? -9.038 -7.490 9.681 1.00 95.88 118 THR A O 1
ATOM 897 N N . CYS A 1 119 ? -7.130 -6.394 9.217 1.00 94.62 119 CYS A N 1
ATOM 898 C CA . CYS A 1 119 ? -7.584 -5.829 7.955 1.00 94.62 119 CYS A CA 1
ATOM 899 C C . CYS A 1 119 ? -7.013 -6.622 6.780 1.00 94.62 119 CYS A C 1
ATOM 901 O O . CYS A 1 119 ? -5.850 -7.025 6.793 1.00 94.62 119 CYS A O 1
ATOM 903 N N . ALA A 1 120 ? -7.827 -6.828 5.751 1.00 95.12 120 ALA A N 1
ATOM 904 C CA . ALA A 1 120 ? -7.401 -7.436 4.503 1.00 95.12 120 ALA A CA 1
ATOM 905 C C . ALA A 1 120 ? -6.941 -6.347 3.527 1.00 95.12 120 ALA A C 1
ATOM 907 O O . ALA A 1 120 ? -7.679 -5.399 3.251 1.00 95.12 120 ALA A O 1
ATOM 908 N N . ILE A 1 121 ? -5.731 -6.502 2.993 1.00 95.06 121 ILE A N 1
ATOM 909 C CA . ILE A 1 121 ? -5.189 -5.661 1.925 1.00 95.06 121 ILE A CA 1
ATOM 910 C C . ILE A 1 121 ? -5.081 -6.524 0.673 1.00 95.06 121 ILE A C 1
ATOM 912 O O . ILE A 1 121 ? -4.366 -7.523 0.667 1.00 95.06 121 ILE A O 1
ATOM 916 N N . THR A 1 122 ? -5.794 -6.144 -0.384 1.00 95.19 122 THR A N 1
ATOM 917 C CA . THR A 1 122 ? -5.747 -6.835 -1.675 1.00 95.19 122 THR A CA 1
ATOM 918 C C . THR A 1 122 ? -5.022 -5.962 -2.681 1.00 95.19 122 THR A C 1
ATOM 920 O O . THR A 1 122 ? -5.428 -4.827 -2.938 1.00 95.19 122 THR A O 1
ATOM 923 N N . VAL A 1 123 ? -3.963 -6.507 -3.271 1.00 94.00 123 VAL A N 1
ATOM 924 C CA . VAL A 1 123 ? -3.141 -5.832 -4.274 1.00 94.00 123 VAL A CA 1
ATOM 925 C C . VAL A 1 123 ? -3.293 -6.567 -5.600 1.00 94.00 123 VAL A C 1
ATOM 927 O O . VAL A 1 123 ? -2.964 -7.745 -5.696 1.00 94.00 123 VAL A O 1
ATOM 930 N N . THR A 1 124 ? -3.814 -5.882 -6.616 1.00 92.62 124 THR A N 1
ATOM 931 C CA . THR A 1 124 ? -4.010 -6.436 -7.963 1.00 92.62 124 THR A CA 1
ATOM 932 C C . THR A 1 124 ? -2.939 -5.891 -8.891 1.00 92.62 124 THR A C 1
ATOM 934 O O . THR A 1 124 ? -3.041 -4.755 -9.353 1.00 92.62 124 THR A O 1
ATOM 937 N N . ILE A 1 125 ? -1.914 -6.702 -9.143 1.00 89.69 125 ILE A N 1
ATOM 938 C CA . ILE A 1 125 ? -0.796 -6.357 -10.021 1.00 89.69 125 ILE A CA 1
ATOM 939 C C . ILE A 1 125 ? -1.138 -6.841 -11.438 1.00 89.69 125 ILE A C 1
ATOM 941 O O . ILE A 1 125 ? -1.336 -8.046 -11.619 1.00 89.69 125 ILE A O 1
ATOM 945 N N . PRO A 1 126 ? -1.246 -5.950 -12.438 1.00 82.31 126 PRO A N 1
ATOM 946 C CA . PRO A 1 126 ? -1.433 -6.373 -13.819 1.00 82.31 126 PRO A CA 1
ATOM 947 C C . PRO A 1 126 ? -0.134 -6.988 -14.358 1.00 82.31 126 PRO A C 1
ATOM 949 O O . PRO A 1 126 ? 0.942 -6.437 -14.143 1.00 82.31 126 PRO A O 1
ATOM 952 N N . TYR A 1 127 ? -0.241 -8.116 -15.060 1.00 67.75 127 TYR A N 1
ATOM 953 C CA . TYR A 1 127 ? 0.846 -8.680 -15.864 1.00 67.75 127 TYR A CA 1
ATOM 954 C C . TYR A 1 127 ? 0.596 -8.357 -17.345 1.00 67.75 127 TYR A C 1
ATOM 956 O O . TYR A 1 127 ? -0.565 -8.258 -17.752 1.00 67.75 127 TYR A O 1
ATOM 964 N N . GLU A 1 128 ? 1.665 -8.144 -18.116 1.00 53.28 128 GLU A N 1
ATOM 965 C CA . GLU A 1 128 ? 1.604 -8.029 -19.586 1.00 53.28 128 GLU A CA 1
ATOM 966 C C . GLU A 1 128 ? 1.371 -9.389 -20.258 1.00 53.28 128 GLU A C 1
ATOM 968 O O . GLU A 1 128 ? 1.938 -10.402 -19.778 1.00 53.28 128 GLU A O 1
#

Secondary structure (DSSP, 8-state):
----------PPP-EEEESSSSS----------S-EEEEEEEEEEEEETTEE--SS-BTTBTTHHHHHHHHHH-EEEEE-S-TTEEEEEEEPPHHHHHHH-EEEEEEEEE-SS------EEEEEPPP-

Foldseek 3Di:
DDDDPPPPPPPFWDKDKDQDQQFRHPDADADDDAWFDQAFRTWIAIDTPGHGQALDDDPVHPCNPLLLVQLVPKDKDKFWPDPQKDKDWDADDSVCCHPRSTRTTITIGGHNDDDDTDMDMDIDGDTD

Radius of gyration: 18.29 Å; chains: 1; bounding box: 39×35×66 Å